Protein AF-A0A9E5QTD9-F1 (afdb_monomer_lite)

Structure (mmCIF, N/CA/C/O backbone):
data_AF-A0A9E5QTD9-F1
#
_entry.id   AF-A0A9E5QTD9-F1
#
loop_
_atom_site.group_PDB
_atom_site.id
_atom_site.type_symbol
_atom_site.label_atom_id
_atom_site.label_alt_id
_atom_site.label_comp_id
_atom_site.label_asym_id
_atom_site.label_entity_id
_atom_site.label_seq_id
_atom_site.pdbx_PDB_ins_code
_atom_site.Cartn_x
_atom_site.Cartn_y
_atom_site.Cartn_z
_atom_site.occupancy
_atom_site.B_iso_or_equiv
_atom_site.auth_seq_id
_atom_site.auth_comp_id
_atom_site.auth_asym_id
_atom_site.auth_atom_id
_atom_site.pdbx_PDB_model_num
ATOM 1 N N . MET A 1 1 ? 7.044 5.258 -11.178 1.00 52.12 1 MET A N 1
ATOM 2 C CA . MET A 1 1 ? 7.484 3.933 -11.688 1.00 52.12 1 MET A CA 1
ATOM 3 C C . MET A 1 1 ? 6.293 3.043 -12.026 1.00 52.12 1 MET A C 1
ATOM 5 O O . MET A 1 1 ? 5.480 2.774 -11.148 1.00 52.12 1 MET A O 1
ATOM 9 N N . ARG A 1 2 ? 6.150 2.617 -13.284 1.00 59.69 2 ARG A N 1
ATOM 10 C CA . ARG A 1 2 ? 5.195 1.573 -13.690 1.00 59.69 2 ARG A CA 1
ATOM 11 C C . ARG A 1 2 ? 5.963 0.255 -13.734 1.00 59.69 2 ARG A C 1
ATOM 13 O O . ARG A 1 2 ? 6.924 0.147 -14.483 1.00 59.69 2 ARG A O 1
ATOM 20 N N . VAL A 1 3 ? 5.574 -0.698 -12.896 1.00 72.06 3 VAL A N 1
ATOM 21 C CA . VAL A 1 3 ? 6.171 -2.037 -12.840 1.00 72.06 3 VAL A CA 1
ATOM 22 C C . VAL A 1 3 ? 5.207 -3.004 -13.527 1.00 72.06 3 VAL A C 1
ATOM 24 O O . VAL A 1 3 ? 3.993 -2.816 -13.441 1.00 72.06 3 VAL A O 1
ATOM 27 N N . SER A 1 4 ? 5.723 -4.009 -14.240 1.00 81.31 4 SER A N 1
ATOM 28 C CA . SER A 1 4 ? 4.884 -5.031 -14.879 1.00 81.31 4 SER A CA 1
ATOM 29 C C . SER A 1 4 ? 3.992 -5.734 -13.837 1.00 81.31 4 SER A C 1
ATOM 31 O O . SER A 1 4 ? 4.522 -6.172 -12.813 1.00 81.31 4 SER A O 1
ATOM 33 N N . PRO A 1 5 ? 2.676 -5.912 -14.082 1.00 77.94 5 PRO A N 1
ATOM 34 C CA . PRO A 1 5 ? 1.755 -6.519 -13.113 1.00 77.94 5 PRO A CA 1
ATOM 35 C C . PRO A 1 5 ? 2.146 -7.929 -12.657 1.00 77.94 5 PRO A C 1
ATOM 37 O O . PRO A 1 5 ? 1.870 -8.314 -11.524 1.00 77.94 5 PRO A O 1
ATOM 40 N N . ARG A 1 6 ? 2.795 -8.709 -13.532 1.00 81.94 6 ARG A N 1
ATOM 41 C CA . ARG A 1 6 ? 3.263 -10.066 -13.203 1.00 81.94 6 ARG A CA 1
ATOM 42 C C . ARG A 1 6 ? 4.449 -10.035 -12.248 1.00 81.94 6 ARG A C 1
ATOM 44 O O . ARG A 1 6 ? 4.469 -10.760 -11.262 1.00 81.94 6 ARG A O 1
ATOM 51 N N . PHE A 1 7 ? 5.409 -9.160 -12.526 1.00 81.12 7 PHE A N 1
ATOM 52 C CA . PHE A 1 7 ? 6.596 -8.996 -11.691 1.00 81.12 7 PHE A CA 1
ATOM 53 C C . PHE A 1 7 ? 6.230 -8.451 -10.310 1.00 81.12 7 PHE A C 1
ATOM 55 O O . PHE A 1 7 ? 6.695 -8.939 -9.287 1.00 81.12 7 PHE A O 1
ATOM 62 N N . ASP A 1 8 ? 5.314 -7.491 -10.286 1.00 81.88 8 ASP A N 1
ATOM 63 C CA . ASP A 1 8 ? 4.740 -6.953 -9.066 1.00 81.88 8 ASP A CA 1
ATOM 64 C C . ASP A 1 8 ? 4.012 -8.050 -8.257 1.00 81.88 8 ASP A C 1
ATOM 66 O O . ASP A 1 8 ? 4.275 -8.190 -7.068 1.00 81.88 8 ASP A O 1
ATOM 70 N N . GLN A 1 9 ? 3.216 -8.928 -8.885 1.00 80.69 9 GLN A N 1
ATOM 71 C CA . GLN A 1 9 ? 2.618 -10.088 -8.196 1.00 80.69 9 GLN A CA 1
ATOM 72 C C . GLN A 1 9 ? 3.645 -11.055 -7.595 1.00 80.69 9 GLN A C 1
ATOM 74 O O . GLN A 1 9 ? 3.428 -11.529 -6.481 1.00 80.69 9 GLN A O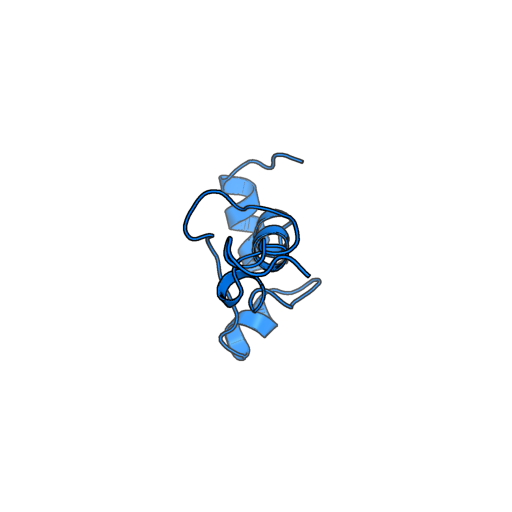 1
ATOM 79 N N . MET A 1 10 ? 4.747 -11.334 -8.295 1.00 83.44 10 MET A N 1
ATOM 80 C CA . MET A 1 10 ? 5.807 -12.211 -7.784 1.00 83.44 10 MET A CA 1
ATOM 81 C C . MET A 1 10 ? 6.516 -11.585 -6.580 1.00 83.44 10 MET A C 1
ATOM 83 O O . MET A 1 10 ? 6.653 -12.222 -5.539 1.00 83.44 10 MET A O 1
ATOM 87 N N . ILE A 1 11 ? 6.908 -10.311 -6.688 1.00 82.56 11 ILE A N 1
ATOM 88 C CA . ILE A 1 11 ? 7.621 -9.611 -5.614 1.00 82.56 11 ILE A CA 1
ATOM 89 C C . ILE A 1 11 ? 6.769 -9.529 -4.353 1.00 82.56 11 ILE A C 1
ATOM 91 O O . ILE A 1 11 ? 7.281 -9.787 -3.272 1.00 82.56 11 ILE A O 1
ATOM 95 N N . ARG A 1 12 ? 5.466 -9.257 -4.477 1.00 81.25 12 ARG A N 1
ATOM 96 C CA . ARG A 1 12 ? 4.534 -9.111 -3.343 1.00 81.25 12 ARG A CA 1
ATOM 97 C C . ARG A 1 12 ? 4.414 -10.334 -2.432 1.00 81.25 12 ARG A C 1
ATOM 99 O O . ARG A 1 12 ? 3.793 -10.230 -1.375 1.00 81.25 12 ARG A O 1
ATOM 106 N N . GLN A 1 13 ? 4.941 -11.488 -2.837 1.00 78.38 13 GLN A N 1
ATOM 107 C CA . GLN A 1 13 ? 4.982 -12.691 -2.007 1.00 78.38 13 GLN A CA 1
ATOM 108 C C . GLN A 1 13 ? 6.140 -12.674 -0.998 1.00 78.38 13 GLN A C 1
ATOM 110 O O . GLN A 1 13 ? 5.992 -13.223 0.094 1.00 78.38 13 GLN A O 1
ATOM 115 N N . ALA A 1 14 ? 7.252 -12.018 -1.343 1.00 81.12 14 ALA A N 1
ATOM 116 C CA . ALA A 1 14 ? 8.473 -11.975 -0.537 1.00 81.12 14 ALA A CA 1
ATOM 117 C C . ALA A 1 14 ? 8.815 -10.563 -0.031 1.00 81.12 14 ALA A C 1
ATOM 119 O O . ALA A 1 14 ? 9.331 -10.424 1.072 1.00 81.12 14 ALA A O 1
ATOM 120 N N . PHE A 1 15 ? 8.478 -9.517 -0.791 1.00 86.81 15 PHE A N 1
ATOM 121 C CA . PHE A 1 15 ? 8.807 -8.126 -0.486 1.00 86.81 15 PHE A CA 1
ATOM 122 C C . PHE A 1 15 ? 7.630 -7.175 -0.704 1.00 86.81 15 PHE A C 1
ATOM 124 O O . PHE A 1 15 ? 6.751 -7.396 -1.543 1.00 86.81 15 PHE A O 1
ATOM 131 N N . VAL A 1 16 ? 7.631 -6.063 0.025 1.00 84.25 16 VAL A N 1
ATOM 132 C CA . VAL A 1 16 ? 6.669 -4.983 -0.194 1.00 84.25 16 VAL A CA 1
ATOM 133 C C . VAL A 1 16 ? 7.010 -4.272 -1.498 1.00 84.25 16 VAL A C 1
ATOM 135 O O . VAL A 1 16 ? 7.938 -3.476 -1.598 1.00 84.25 16 VAL A O 1
ATOM 138 N N . SER A 1 17 ? 6.250 -4.597 -2.542 1.00 86.94 17 SER A N 1
ATOM 139 C CA . SER A 1 17 ? 6.379 -3.929 -3.838 1.00 86.94 17 SER A CA 1
ATOM 140 C C . SER A 1 17 ? 5.996 -2.440 -3.749 1.00 86.94 17 SER A C 1
ATOM 142 O O . SER A 1 17 ? 5.111 -2.080 -2.961 1.00 86.94 17 SER A O 1
ATOM 144 N N . PRO A 1 18 ? 6.516 -1.586 -4.652 1.00 84.88 18 PRO A N 1
ATOM 145 C CA . PRO A 1 18 ? 6.074 -0.197 -4.764 1.00 84.88 18 PRO A CA 1
ATOM 146 C C . PRO A 1 18 ? 4.565 -0.048 -5.001 1.00 84.88 18 PRO A C 1
ATOM 148 O O . PRO A 1 18 ? 3.997 0.995 -4.692 1.00 84.88 18 PRO A O 1
ATOM 151 N N . GLY A 1 19 ? 3.905 -1.060 -5.576 1.00 85.62 19 GLY A N 1
ATOM 152 C CA . GLY A 1 19 ? 2.457 -1.064 -5.767 1.00 85.62 19 GLY A CA 1
ATOM 153 C C . GLY A 1 19 ? 1.672 -1.257 -4.467 1.00 85.62 19 GLY A C 1
ATOM 154 O O . GLY A 1 19 ? 0.672 -0.572 -4.275 1.00 85.62 19 GLY A O 1
ATOM 155 N N . LEU A 1 20 ? 2.135 -2.127 -3.561 1.00 88.69 20 LEU A N 1
ATOM 156 C CA . LEU A 1 20 ? 1.532 -2.299 -2.228 1.00 88.69 20 LEU A CA 1
ATOM 157 C C . LEU A 1 20 ? 1.709 -1.045 -1.376 1.00 88.69 20 LEU A C 1
ATOM 159 O O . LEU A 1 20 ? 0.742 -0.557 -0.797 1.00 88.69 20 LEU A O 1
ATOM 163 N N . HIS A 1 21 ? 2.921 -0.488 -1.371 1.00 89.81 21 HIS A N 1
ATOM 164 C CA . HIS A 1 21 ? 3.219 0.716 -0.602 1.00 89.81 21 HIS A CA 1
ATOM 165 C C . HIS A 1 21 ? 2.397 1.928 -1.074 1.00 89.81 21 HIS A C 1
ATOM 167 O O . HIS A 1 21 ? 2.045 2.792 -0.287 1.00 89.81 21 HIS A O 1
ATOM 173 N N . ARG A 1 22 ? 2.005 1.990 -2.354 1.00 89.12 22 ARG A N 1
ATOM 174 C CA . ARG A 1 22 ? 1.106 3.054 -2.839 1.00 89.12 22 ARG A CA 1
ATOM 175 C C . ARG A 1 22 ? -0.307 2.979 -2.287 1.00 89.12 22 ARG A C 1
ATOM 177 O O . ARG A 1 22 ? -0.939 4.021 -2.197 1.00 89.12 22 ARG A O 1
ATOM 184 N N . ILE A 1 23 ? -0.803 1.783 -1.971 1.00 90.88 23 ILE A N 1
ATOM 185 C CA . ILE A 1 23 ? -2.135 1.621 -1.376 1.00 90.88 23 ILE A CA 1
ATOM 186 C C . ILE A 1 23 ? -2.138 2.264 0.016 1.00 90.88 23 ILE A C 1
ATOM 188 O O . ILE A 1 23 ? -3.053 3.017 0.316 1.00 90.88 23 ILE A O 1
ATOM 192 N N . HIS A 1 24 ? -1.062 2.078 0.787 1.00 91.88 24 HIS A N 1
ATOM 193 C CA . HIS A 1 24 ? -0.852 2.746 2.076 1.00 91.88 24 HIS A CA 1
ATOM 194 C C . HIS A 1 24 ? -0.857 4.284 1.973 1.00 91.88 24 HIS A C 1
ATOM 196 O O . HIS A 1 24 ? -1.308 4.976 2.871 1.00 91.88 24 HIS A O 1
ATOM 202 N N . HIS A 1 25 ? -0.408 4.853 0.853 1.00 91.06 25 HIS A N 1
ATOM 203 C CA . HIS A 1 25 ? -0.449 6.309 0.629 1.00 91.06 25 HIS A CA 1
ATOM 204 C C . HIS A 1 25 ? -1.764 6.814 0.022 1.00 91.06 25 HIS A C 1
ATOM 206 O O . HIS A 1 25 ? -1.847 7.967 -0.402 1.00 91.06 25 HIS A O 1
ATOM 212 N N . SER A 1 26 ? -2.786 5.964 -0.069 1.00 90.56 26 SER A N 1
ATOM 213 C CA . SER A 1 26 ? -4.114 6.399 -0.493 1.00 90.56 26 SER A CA 1
ATOM 214 C C . SER A 1 26 ? -4.704 7.386 0.509 1.00 90.56 26 SER A C 1
ATOM 216 O O . SER A 1 26 ? -4.472 7.278 1.709 1.00 90.56 26 SER A O 1
ATOM 218 N N . GLN A 1 27 ? -5.522 8.317 0.025 1.00 89.69 27 GLN A N 1
ATOM 219 C CA . GLN A 1 27 ? -6.296 9.216 0.883 1.00 89.69 27 GLN A CA 1
ATOM 220 C C . GLN A 1 27 ? -7.455 8.523 1.623 1.00 89.69 27 GLN A C 1
ATOM 222 O O . GLN A 1 27 ? -8.033 9.099 2.544 1.00 89.69 27 GLN A O 1
ATOM 227 N N . TRP A 1 28 ? -7.875 7.331 1.181 1.00 90.12 28 TRP A N 1
ATOM 228 C CA . TRP A 1 28 ? -9.001 6.626 1.789 1.00 90.12 28 TRP A CA 1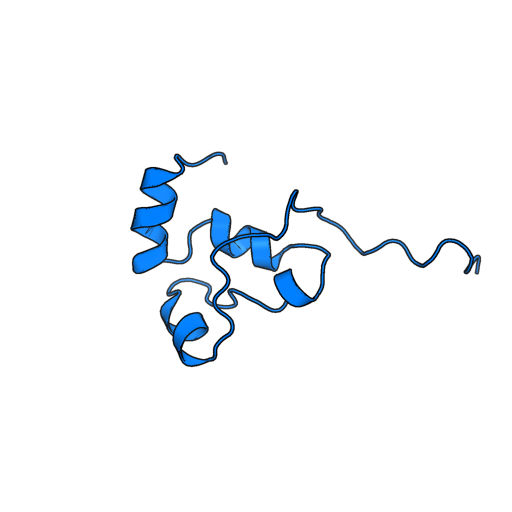
ATOM 229 C C . TRP A 1 28 ? -8.515 5.788 2.970 1.00 90.12 28 TRP A C 1
ATOM 231 O O . TRP A 1 28 ? -7.761 4.839 2.780 1.00 90.12 28 TRP A O 1
ATOM 241 N N . GLN A 1 29 ? -9.012 6.102 4.169 1.00 90.25 29 GLN A N 1
ATOM 242 C CA . GLN A 1 29 ? -8.510 5.568 5.441 1.00 90.25 29 GLN A CA 1
ATOM 243 C C . GLN A 1 29 ? -8.299 4.037 5.470 1.00 90.25 29 GLN A C 1
ATOM 245 O O . GLN A 1 29 ? -7.228 3.598 5.864 1.00 90.25 29 GLN A O 1
ATOM 250 N N . PRO A 1 30 ? -9.215 3.185 4.969 1.00 91.12 30 PRO A N 1
ATOM 251 C CA . PRO A 1 30 ? -8.999 1.732 4.946 1.00 91.12 30 PRO A CA 1
ATOM 252 C C . PRO A 1 30 ? -7.902 1.246 3.984 1.00 91.12 30 PRO A C 1
ATOM 254 O O . PRO A 1 30 ? -7.519 0.078 4.012 1.00 91.12 30 PRO A O 1
ATOM 257 N N . GLU A 1 31 ? -7.479 2.065 3.022 1.00 92.38 31 GLU A N 1
ATOM 258 C CA . GLU A 1 31 ? -6.284 1.812 2.204 1.00 92.38 31 GLU A CA 1
ATOM 259 C C . GLU A 1 31 ? -5.033 2.336 2.902 1.00 92.38 31 GLU A C 1
ATOM 261 O O . GLU A 1 31 ? -4.021 1.636 2.910 1.00 92.38 31 GLU A O 1
ATOM 266 N N . THR A 1 32 ? -5.134 3.502 3.543 1.00 91.88 32 THR A N 1
ATOM 267 C CA . THR A 1 32 ? -4.071 4.070 4.374 1.00 91.88 32 THR A CA 1
ATOM 268 C C . THR A 1 32 ? -3.661 3.120 5.492 1.00 91.88 32 THR A C 1
ATOM 270 O O . THR A 1 32 ? -2.484 2.820 5.662 1.00 91.88 32 THR A O 1
ATOM 273 N N . ASP A 1 33 ? -4.635 2.539 6.184 1.00 92.81 33 ASP A N 1
ATOM 274 C CA . ASP A 1 33 ? -4.420 1.644 7.319 1.00 92.81 33 ASP A CA 1
ATOM 275 C C . ASP A 1 33 ? -4.126 0.198 6.873 1.00 92.81 33 ASP A C 1
ATOM 277 O O . ASP A 1 33 ? -4.684 -0.773 7.384 1.00 92.81 33 ASP A O 1
ATOM 281 N N . SER A 1 34 ? -3.273 0.039 5.859 1.00 92.19 34 SER A N 1
ATOM 282 C CA . SER A 1 34 ? -2.868 -1.260 5.321 1.00 92.19 34 SER A CA 1
ATOM 283 C C . SER A 1 34 ? -1.432 -1.246 4.795 1.00 92.19 34 SER A C 1
ATOM 285 O O . SER A 1 34 ? -0.901 -0.185 4.472 1.00 92.19 34 SER A O 1
ATOM 287 N N . ASN A 1 35 ? -0.817 -2.426 4.651 1.00 93.00 35 ASN A N 1
ATOM 288 C CA . ASN A 1 35 ? 0.536 -2.608 4.099 1.00 93.00 35 ASN A CA 1
ATOM 289 C C . ASN A 1 35 ? 1.626 -1.763 4.801 1.00 93.00 35 ASN A C 1
ATOM 291 O O . ASN A 1 35 ? 2.420 -1.090 4.138 1.00 93.00 35 ASN A O 1
ATOM 295 N N . PHE A 1 36 ? 1.661 -1.806 6.134 1.00 87.62 36 PHE A N 1
ATOM 296 C CA . PHE A 1 36 ? 2.612 -1.077 6.978 1.00 87.62 36 PHE A CA 1
ATOM 297 C C . PHE A 1 36 ? 4.044 -1.614 6.884 1.00 87.62 36 PHE A C 1
ATOM 299 O O . PHE A 1 36 ? 4.994 -0.917 7.241 1.00 87.62 36 PHE A O 1
ATOM 306 N N . GLY A 1 37 ? 4.228 -2.857 6.431 1.00 81.75 37 GLY A N 1
ATOM 307 C CA . GLY A 1 37 ? 5.546 -3.450 6.272 1.00 81.75 37 GLY A CA 1
ATOM 308 C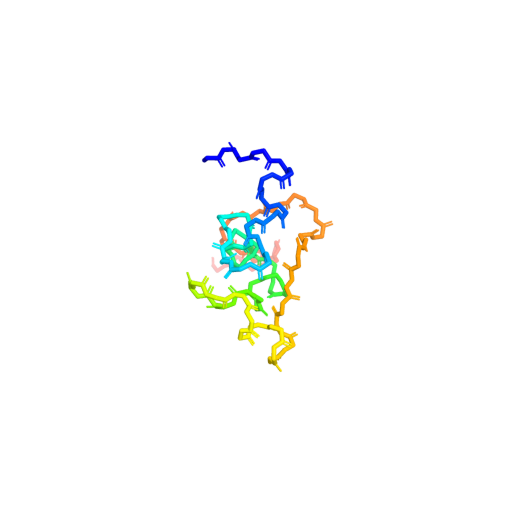 C . GLY A 1 37 ? 6.401 -2.665 5.274 1.00 81.75 37 GLY A C 1
ATOM 309 O O . GLY A 1 37 ? 6.037 -2.505 4.114 1.00 81.75 37 GLY A O 1
ATOM 310 N N . SER A 1 38 ? 7.586 -2.221 5.693 1.00 74.44 38 SER A N 1
ATOM 311 C CA . SER A 1 38 ? 8.511 -1.496 4.802 1.00 74.44 38 SER A CA 1
ATOM 312 C C . SER A 1 38 ? 9.308 -2.414 3.871 1.00 74.44 38 SER A C 1
ATOM 314 O O . SER A 1 38 ? 9.800 -1.970 2.838 1.00 74.44 38 SER A O 1
ATOM 316 N N . VAL A 1 39 ? 9.468 -3.692 4.240 1.00 76.44 39 VAL A N 1
ATOM 317 C CA . VAL A 1 39 ? 10.305 -4.657 3.501 1.00 76.44 39 VAL A CA 1
ATOM 318 C C . VAL A 1 39 ? 9.595 -5.991 3.313 1.00 76.44 39 VAL A C 1
ATOM 320 O O . VAL A 1 39 ? 9.510 -6.464 2.184 1.00 76.44 39 VAL A O 1
ATOM 323 N N . LEU A 1 40 ? 9.045 -6.582 4.379 1.00 85.88 40 LEU A N 1
ATOM 324 C CA . LEU A 1 40 ? 8.404 -7.900 4.336 1.00 85.88 40 LEU A CA 1
ATOM 325 C C . LEU A 1 40 ? 6.877 -7.781 4.505 1.00 85.88 40 LEU A C 1
ATOM 327 O O . LEU A 1 40 ? 6.429 -7.315 5.551 1.00 85.88 40 LEU A O 1
ATOM 331 N N . PRO A 1 41 ? 6.067 -8.261 3.542 1.00 84.69 41 PRO A N 1
ATOM 332 C CA . PRO A 1 41 ? 4.603 -8.195 3.604 1.00 84.69 41 PRO A CA 1
ATOM 333 C C . PRO A 1 41 ? 3.996 -9.215 4.581 1.00 84.69 41 PRO A C 1
ATOM 335 O O . PRO A 1 41 ? 2.783 -9.257 4.770 1.00 84.69 41 PRO A O 1
ATOM 338 N N . TRP A 1 42 ? 4.815 -10.089 5.171 1.00 87.94 42 TRP A N 1
ATOM 339 C CA . TRP A 1 42 ? 4.352 -11.128 6.091 1.00 87.94 42 TRP A CA 1
ATOM 340 C C . TRP A 1 42 ? 3.846 -10.557 7.410 1.00 87.94 42 TRP A C 1
ATOM 342 O O . TRP A 1 42 ? 2.902 -11.106 7.967 1.00 87.94 42 TRP A O 1
ATOM 352 N N . TRP A 1 43 ? 4.405 -9.431 7.860 1.00 88.62 43 TRP A N 1
ATOM 353 C CA . TRP A 1 43 ? 3.903 -8.720 9.033 1.00 88.62 43 TRP A CA 1
ATOM 354 C C . TRP A 1 43 ? 2.455 -8.284 8.825 1.00 88.62 43 TRP A C 1
ATOM 356 O O . TRP A 1 43 ? 1.600 -8.573 9.653 1.00 88.62 43 TRP A O 1
ATOM 366 N N . ASP A 1 44 ? 2.143 -7.722 7.659 1.00 89.62 44 ASP A N 1
ATOM 367 C CA . ASP A 1 44 ? 0.773 -7.336 7.330 1.00 89.62 44 ASP A CA 1
ATOM 368 C C . ASP A 1 44 ? -0.183 -8.527 7.219 1.00 89.62 44 ASP A C 1
ATOM 370 O O . ASP A 1 44 ? -1.370 -8.413 7.513 1.00 89.62 44 ASP A O 1
ATOM 374 N N . ARG A 1 45 ? 0.311 -9.699 6.807 1.00 90.38 45 ARG A N 1
ATOM 375 C CA . ARG A 1 45 ? -0.502 -10.924 6.802 1.00 90.38 45 ARG A CA 1
ATOM 376 C C . ARG A 1 45 ? -0.752 -11.444 8.212 1.00 90.38 45 ARG A C 1
ATOM 378 O O . ARG A 1 45 ? -1.856 -11.898 8.486 1.00 90.38 45 ARG A O 1
ATOM 385 N N . LEU A 1 46 ? 0.250 -11.367 9.086 1.00 92.38 46 LEU A N 1
ATOM 386 C CA . LEU A 1 46 ? 0.157 -11.812 10.474 1.00 92.38 46 LEU A CA 1
ATOM 387 C C . LEU A 1 46 ? -0.808 -10.939 11.287 1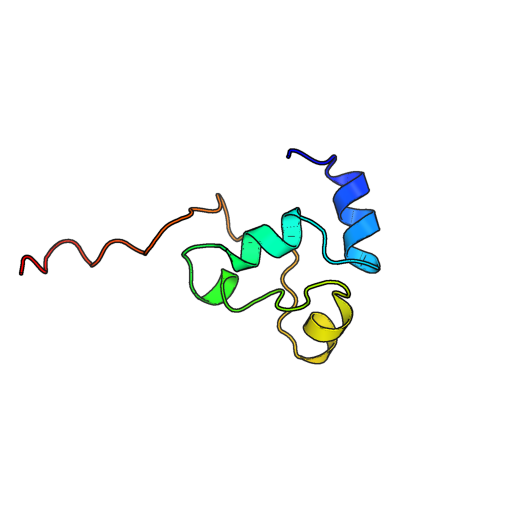.00 92.38 46 LEU A C 1
ATOM 389 O O . LEU A 1 46 ? -1.593 -11.466 12.067 1.00 92.38 46 LEU A O 1
ATOM 393 N N . PHE A 1 47 ? -0.777 -9.622 11.072 1.00 92.75 47 PHE A N 1
ATOM 394 C CA . PHE A 1 47 ? -1.621 -8.659 11.787 1.00 92.75 47 PHE A CA 1
ATOM 395 C C . PHE A 1 47 ? -2.928 -8.312 11.056 1.00 92.75 47 PHE A C 1
ATOM 397 O O . PHE A 1 47 ? -3.703 -7.491 11.536 1.00 92.75 47 PHE A O 1
ATOM 404 N N . GLY A 1 48 ? -3.200 -8.939 9.906 1.00 92.06 48 GLY A N 1
ATOM 405 C CA . GLY A 1 48 ? -4.452 -8.752 9.167 1.00 92.06 48 GLY A CA 1
ATOM 406 C C . GLY A 1 48 ? -4.581 -7.412 8.431 1.00 92.06 48 GLY A C 1
ATOM 407 O O . GLY A 1 48 ? -5.674 -7.058 8.000 1.00 92.06 48 GLY A O 1
ATOM 408 N N . THR A 1 49 ? -3.484 -6.679 8.243 1.00 93.50 49 THR A N 1
ATOM 409 C CA . THR A 1 49 ? -3.419 -5.384 7.541 1.00 93.50 49 THR A CA 1
ATOM 410 C C . THR A 1 49 ? -2.984 -5.519 6.077 1.00 93.50 49 THR A C 1
ATOM 412 O O . THR A 1 49 ? -2.757 -4.521 5.391 1.00 93.50 49 THR A O 1
ATOM 415 N N . TYR A 1 50 ? -2.847 -6.745 5.557 1.00 94.00 50 TYR A N 1
ATOM 416 C CA . TYR A 1 50 ? -2.418 -6.987 4.178 1.00 94.00 50 TYR A CA 1
ATOM 417 C C . TYR A 1 50 ? -3.514 -6.660 3.169 1.00 94.00 50 TYR A C 1
ATOM 419 O O . TYR A 1 50 ? -4.570 -7.296 3.136 1.00 94.00 50 TYR A O 1
ATOM 427 N N . ARG A 1 51 ? -3.216 -5.731 2.257 1.00 93.06 51 ARG A N 1
ATOM 428 C CA . ARG A 1 51 ? -4.145 -5.300 1.216 1.00 93.06 51 ARG A CA 1
ATOM 429 C C . ARG A 1 51 ? -3.520 -5.384 -0.178 1.00 93.06 51 ARG A C 1
ATOM 431 O O . ARG A 1 51 ? -2.784 -4.488 -0.588 1.00 93.06 51 ARG A O 1
ATOM 438 N N . PRO A 1 52 ? -3.850 -6.411 -0.980 1.00 90.75 52 PRO A N 1
ATOM 439 C CA . PRO A 1 52 ? -3.208 -6.618 -2.277 1.00 90.75 52 PRO A CA 1
ATOM 440 C C . PRO A 1 52 ? -3.718 -5.685 -3.384 1.00 90.75 52 PRO A C 1
ATOM 442 O O . PRO A 1 52 ? -3.085 -5.594 -4.439 1.00 90.75 52 PRO A O 1
ATOM 445 N N . ARG A 1 53 ? -4.871 -5.028 -3.206 1.00 90.06 53 ARG A N 1
ATOM 446 C CA . ARG A 1 53 ? -5.503 -4.190 -4.235 1.00 90.06 53 ARG A CA 1
ATOM 447 C C . ARG A 1 53 ? -6.179 -2.962 -3.630 1.00 90.06 53 ARG A C 1
ATOM 449 O O . ARG A 1 53 ? -6.822 -3.050 -2.581 1.00 90.06 53 ARG A O 1
ATOM 456 N N . ALA A 1 54 ? -6.062 -1.845 -4.342 1.00 89.81 54 ALA A N 1
ATOM 457 C CA . ALA A 1 54 ? -6.907 -0.683 -4.123 1.00 89.81 54 ALA A CA 1
ATOM 458 C C . ALA A 1 54 ? -8.346 -0.986 -4.569 1.00 89.81 54 ALA A C 1
ATOM 460 O O . ALA A 1 54 ? -8.584 -1.861 -5.406 1.00 89.81 54 ALA A O 1
ATOM 461 N N . ARG A 1 55 ? -9.301 -0.243 -4.024 1.00 87.62 55 ARG A N 1
ATOM 462 C CA . ARG A 1 55 ? -10.715 -0.256 -4.404 1.00 87.62 55 ARG A CA 1
ATOM 463 C C . ARG A 1 55 ? -10.944 0.312 -5.805 1.00 87.62 55 ARG A C 1
ATOM 465 O O . ARG A 1 55 ? -11.921 -0.056 -6.448 1.00 87.62 55 ARG A O 1
ATOM 472 N N . GLY A 1 56 ? -10.060 1.189 -6.278 1.00 87.25 56 GLY A N 1
ATOM 473 C CA . GLY A 1 56 ? -10.165 1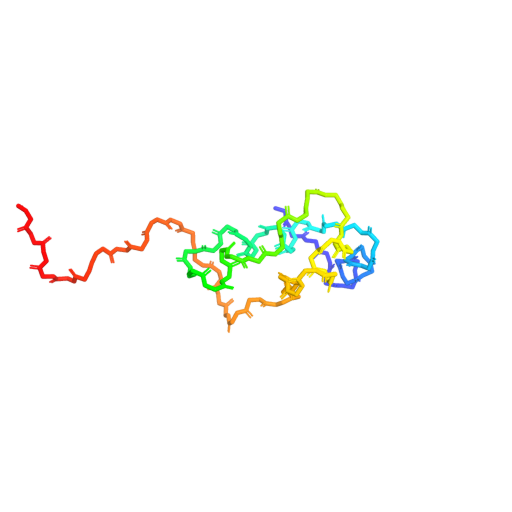.836 -7.583 1.00 87.25 56 GLY A CA 1
ATOM 474 C C . GLY A 1 56 ? -8.918 2.648 -7.917 1.00 87.25 56 GLY A C 1
ATOM 475 O O . GLY A 1 56 ? -7.796 2.223 -7.638 1.00 87.25 56 GLY A O 1
ATOM 476 N N . VAL A 1 57 ? -9.113 3.821 -8.523 1.00 86.19 57 VAL A N 1
ATOM 477 C CA . VAL A 1 57 ? -8.021 4.775 -8.751 1.00 86.19 57 VAL A CA 1
ATOM 478 C C . VAL A 1 57 ? -7.526 5.284 -7.398 1.00 86.19 57 VAL A C 1
ATOM 480 O O . VAL A 1 57 ? -8.304 5.833 -6.622 1.00 86.19 57 VAL A O 1
ATOM 483 N N . ILE A 1 58 ? -6.233 5.096 -7.127 1.00 87.69 58 ILE A N 1
ATOM 484 C CA . ILE A 1 58 ? -5.593 5.627 -5.921 1.00 87.69 58 ILE A CA 1
ATOM 485 C C . ILE A 1 58 ? -5.466 7.136 -6.093 1.00 87.69 58 ILE A C 1
ATOM 487 O O . ILE A 1 58 ? -4.823 7.612 -7.032 1.00 87.69 58 ILE A O 1
ATOM 491 N N . LEU A 1 59 ? -6.094 7.866 -5.184 1.00 86.69 59 LEU A N 1
ATOM 492 C CA . LEU A 1 59 ? -6.016 9.312 -5.104 1.00 86.69 59 LEU A CA 1
ATOM 493 C C . LEU A 1 59 ? -5.064 9.677 -3.966 1.00 86.69 59 LEU A C 1
ATOM 495 O O . LEU A 1 59 ? -5.121 9.086 -2.887 1.00 86.69 59 LEU A O 1
ATOM 499 N N . PHE A 1 60 ? -4.188 10.638 -4.235 1.00 85.44 60 PHE A N 1
ATOM 500 C CA . PHE A 1 60 ? -3.182 11.122 -3.296 1.00 85.44 60 PHE A CA 1
ATOM 501 C C . PHE A 1 60 ? -3.555 12.528 -2.819 1.00 85.44 60 PHE A C 1
ATOM 503 O O . PHE A 1 60 ? -4.120 13.306 -3.589 1.00 85.44 60 PHE A O 1
ATOM 510 N N . GLY A 1 61 ? -3.202 12.855 -1.577 1.00 79.69 61 GLY A N 1
ATOM 511 C CA . GLY A 1 61 ? -3.509 14.140 -0.941 1.00 79.69 61 GLY A CA 1
ATOM 512 C C . GLY A 1 61 ? -4.358 13.981 0.321 1.00 79.69 61 GLY A C 1
ATOM 513 O O . GLY A 1 61 ? -4.725 12.871 0.696 1.00 79.69 61 GLY A O 1
ATOM 514 N N . ILE A 1 62 ? -4.650 15.097 0.992 1.00 71.62 62 ILE A N 1
ATOM 515 C CA . ILE A 1 62 ? -5.563 15.119 2.142 1.00 71.62 62 ILE A CA 1
ATOM 516 C C . ILE A 1 62 ? -6.996 15.121 1.606 1.00 71.62 62 ILE A C 1
ATOM 518 O O . ILE A 1 62 ? -7.296 15.876 0.677 1.00 71.62 62 ILE A O 1
ATOM 522 N N . GLN A 1 63 ? -7.873 14.285 2.175 1.00 66.88 63 GLN A N 1
ATOM 523 C CA . GLN A 1 63 ? -9.296 14.316 1.832 1.00 66.88 63 GLN A CA 1
ATOM 524 C C . GLN A 1 63 ? -9.809 15.750 1.980 1.00 66.88 63 GLN A C 1
ATOM 526 O O . GLN A 1 63 ? -9.633 16.378 3.025 1.00 66.88 63 GLN A O 1
ATOM 531 N N . LYS A 1 64 ? -10.414 16.282 0.915 1.00 64.50 64 LYS A N 1
ATOM 532 C CA . LYS A 1 64 ? -11.003 17.618 0.966 1.00 64.50 64 LYS A CA 1
ATOM 533 C C . LYS A 1 64 ? -12.098 17.596 2.042 1.00 64.50 64 LYS A C 1
ATOM 535 O O . LYS A 1 64 ? -12.916 16.670 2.005 1.00 64.50 64 LYS A O 1
ATOM 540 N N . PRO A 1 65 ? -12.127 18.560 2.980 1.00 65.12 65 PRO A N 1
ATOM 541 C CA . PRO A 1 65 ? -13.213 18.639 3.946 1.00 65.12 65 PRO A CA 1
ATOM 542 C C . PRO A 1 65 ? -14.558 18.681 3.203 1.00 65.12 65 PRO A C 1
ATOM 544 O O . PRO A 1 65 ? -14.608 19.166 2.060 1.00 65.12 65 PRO A O 1
ATOM 547 N N . PRO A 1 66 ? -15.638 18.144 3.800 1.00 71.50 66 PRO A N 1
ATOM 548 C CA . PRO A 1 66 ? -16.961 18.215 3.198 1.00 71.50 66 PRO A CA 1
ATOM 549 C C . PRO A 1 66 ? -17.256 19.671 2.829 1.00 71.50 66 PRO A C 1
AT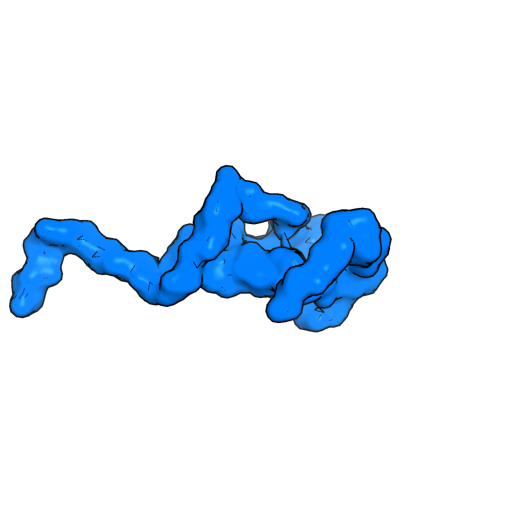OM 551 O O . PRO A 1 66 ? -16.888 20.592 3.555 1.00 71.50 66 PRO A O 1
ATOM 554 N N . SER A 1 67 ? -17.857 19.877 1.658 1.00 64.94 67 SER A N 1
ATOM 555 C CA . SER A 1 67 ? -17.972 21.157 0.945 1.00 64.94 67 SER A CA 1
ATOM 556 C C . SER A 1 67 ? -18.892 22.200 1.608 1.00 64.94 67 SER A C 1
ATOM 558 O O . SER A 1 67 ? -19.630 22.891 0.914 1.00 64.94 67 SER A O 1
ATOM 560 N N . GLY A 1 68 ? -18.873 22.303 2.936 1.00 58.88 68 GLY A N 1
ATOM 561 C CA . GLY A 1 68 ? -19.673 23.226 3.735 1.00 58.88 68 GLY A CA 1
ATOM 562 C C . GLY A 1 68 ? -18.942 23.855 4.923 1.00 58.88 68 GLY A C 1
ATOM 563 O O . GLY A 1 68 ? -19.500 24.763 5.525 1.00 58.88 68 GLY A O 1
ATOM 564 N N . GLU A 1 69 ? -17.710 23.452 5.249 1.00 61.62 69 GLU A N 1
ATOM 565 C CA . GLU A 1 69 ? -16.912 24.144 6.272 1.00 61.62 69 GLU A CA 1
ATOM 566 C C . GLU A 1 69 ? -15.976 25.157 5.606 1.00 61.62 69 GLU A C 1
ATOM 568 O O . GLU A 1 69 ? -14.812 24.888 5.309 1.00 61.62 69 GLU A O 1
ATOM 573 N N . HIS A 1 70 ? -16.534 26.331 5.314 1.00 57.12 70 HIS A N 1
ATOM 574 C CA . HIS A 1 70 ? -15.750 27.551 5.178 1.00 57.12 70 HIS A CA 1
ATOM 575 C C . HIS A 1 70 ? -15.451 28.048 6.595 1.00 57.12 70 HIS A C 1
ATOM 577 O O . HIS A 1 70 ? -16.370 28.468 7.298 1.00 57.12 70 HIS A O 1
ATOM 583 N N . LEU A 1 71 ? -14.188 27.944 7.012 1.00 57.62 71 LEU A N 1
ATOM 584 C CA . LEU A 1 71 ? -13.658 28.779 8.091 1.00 57.62 71 LEU A CA 1
ATOM 585 C C . LEU A 1 71 ? -13.612 30.241 7.633 1.00 57.62 71 LEU A C 1
ATOM 587 O O . LEU A 1 71 ? -13.318 30.462 6.432 1.00 57.62 71 LEU A O 1
#

pLDDT: mean 82.75, std 10.47, range [52.12, 94.0]

Secondary structure (DSSP, 8-state):
-PPPHHHHHHHTTTS--HHHHHHHT-SSHHHHTS---SS-THHHHHTT----S-SSSPP-SPPPPPTT---

Radius of gyration: 14.16 Å; chains: 1; bounding box: 30×42×27 Å

Foldseek 3Di:
DDDDPVVQVVCLQAFCDPQLVLLCQAQDVLSVQAQPDHTGSVVRVVVVRHDPDDPDDRDHDHPDPPPPDDD

Sequence (71 aa):
MRVSPRFDQMIRQAFVSPGLHRIHHSQWQPETDSNFGSVLPWWDRLFGTYRPRARGVILFGIQKPPSGEHL